Protein AF-A0A928YJK7-F1 (afdb_monomer)

Sequence (139 aa):
SVCEANITAVPLRSVSTTLQIGIYSDSSCQINFDSNFQFDLSGVDAGIETVEAFNAIVAFENLLSEKATQLGAVQNRLESALESIEVNINNLTSSRSTIRDADIAEVSSQYIQQQILQQASATLMATANQMPAIALQLI

Foldseek 3Di:
DDDDPPCQWDDDDWDWDKDALDPDPDPLRIQIDIPDDTQGPPPDDPPPPDPSVVVSVVVNVVSVVVNVVSVVVSVVSVVVSVVVVVVVVVVVVVVVVVVVVVVVVVVVVVVVVVVVVVVVVVVVVVVVVVVVVVVVVVD

Structure (mmCIF, N/CA/C/O backbone):
data_AF-A0A928YJK7-F1
#
_entry.id   AF-A0A928YJK7-F1
#
loop_
_atom_site.group_PDB
_atom_site.id
_atom_site.type_symbol
_atom_site.label_atom_id
_atom_site.label_alt_id
_atom_site.label_comp_id
_atom_site.label_asym_id
_atom_site.label_entity_id
_atom_site.label_seq_id
_atom_site.pdbx_PDB_ins_code
_atom_site.Cartn_x
_atom_site.Cartn_y
_atom_site.Cartn_z
_atom_site.occupancy
_atom_site.B_iso_or_equiv
_atom_site.auth_seq_id
_atom_site.auth_comp_id
_atom_site.auth_asym_id
_atom_site.auth_atom_id
_atom_site.pdbx_PDB_model_num
ATOM 1 N N . SER A 1 1 ? 18.930 -19.841 -52.505 1.00 37.69 1 SER A N 1
ATOM 2 C CA . SER A 1 1 ? 18.184 -18.630 -52.114 1.00 37.69 1 SER A CA 1
ATOM 3 C C . SER A 1 1 ? 18.140 -18.601 -50.602 1.00 37.69 1 SER A C 1
ATOM 5 O O . SER A 1 1 ? 17.481 -19.439 -50.003 1.00 37.69 1 SER A O 1
ATOM 7 N N . VAL A 1 2 ? 18.959 -17.746 -49.991 1.00 39.94 2 VAL A N 1
ATOM 8 C CA . VAL A 1 2 ? 19.044 -17.614 -48.532 1.00 39.94 2 VAL A CA 1
ATOM 9 C C . VAL A 1 2 ? 17.798 -16.857 -48.074 1.00 39.94 2 VAL A C 1
ATOM 11 O O . VAL A 1 2 ? 17.523 -15.776 -48.584 1.00 39.94 2 VAL A O 1
ATOM 14 N N . CYS A 1 3 ? 17.004 -17.455 -47.187 1.00 36.00 3 CYS A N 1
ATOM 15 C CA . CYS A 1 3 ? 15.932 -16.751 -46.490 1.00 36.00 3 CYS A CA 1
ATOM 16 C C . CYS A 1 3 ? 16.573 -15.807 -45.468 1.00 36.00 3 CYS A C 1
ATOM 18 O O . CYS A 1 3 ? 17.026 -16.262 -44.421 1.00 36.00 3 CYS A O 1
ATOM 20 N N . GLU A 1 4 ? 16.608 -14.510 -45.762 1.00 43.66 4 GLU A N 1
ATOM 21 C CA . GLU A 1 4 ? 16.792 -13.483 -44.738 1.00 43.66 4 GLU A CA 1
ATOM 22 C C . GLU A 1 4 ? 15.508 -13.407 -43.909 1.00 43.66 4 GLU A C 1
ATOM 24 O O . GLU A 1 4 ? 14.452 -12.984 -44.382 1.00 43.66 4 GLU A O 1
ATOM 29 N N . ALA A 1 5 ? 15.577 -13.880 -42.667 1.00 42.47 5 ALA A N 1
ATOM 30 C CA . ALA A 1 5 ? 14.543 -13.616 -41.684 1.00 42.47 5 ALA A CA 1
ATOM 31 C C . ALA A 1 5 ? 14.696 -12.158 -41.231 1.00 42.47 5 ALA A C 1
ATOM 33 O O . ALA A 1 5 ? 15.505 -11.854 -40.359 1.00 42.47 5 ALA A O 1
ATOM 34 N N . ASN A 1 6 ? 13.936 -11.256 -41.850 1.00 46.06 6 ASN A N 1
ATOM 35 C CA . ASN A 1 6 ? 13.799 -9.879 -41.393 1.00 46.06 6 ASN A CA 1
ATOM 36 C C . ASN A 1 6 ? 13.004 -9.889 -40.071 1.00 46.06 6 ASN A C 1
ATOM 38 O O . ASN A 1 6 ? 11.777 -10.000 -40.076 1.00 46.06 6 ASN A O 1
ATOM 42 N N . ILE A 1 7 ? 13.701 -9.887 -38.930 1.00 54.12 7 ILE A N 1
ATOM 43 C CA . ILE A 1 7 ? 13.084 -9.824 -37.598 1.00 54.12 7 ILE A CA 1
ATOM 44 C C . ILE A 1 7 ? 12.693 -8.364 -37.352 1.00 54.12 7 ILE A C 1
ATOM 46 O O . ILE A 1 7 ? 13.456 -7.583 -36.796 1.00 54.12 7 ILE A O 1
ATOM 50 N N . THR A 1 8 ? 11.496 -7.987 -37.796 1.00 54.12 8 THR A N 1
ATOM 51 C CA . THR A 1 8 ? 10.992 -6.606 -37.708 1.00 54.12 8 THR A CA 1
ATOM 52 C C . THR A 1 8 ? 10.456 -6.232 -36.324 1.00 54.12 8 THR A C 1
ATOM 54 O O . THR A 1 8 ? 1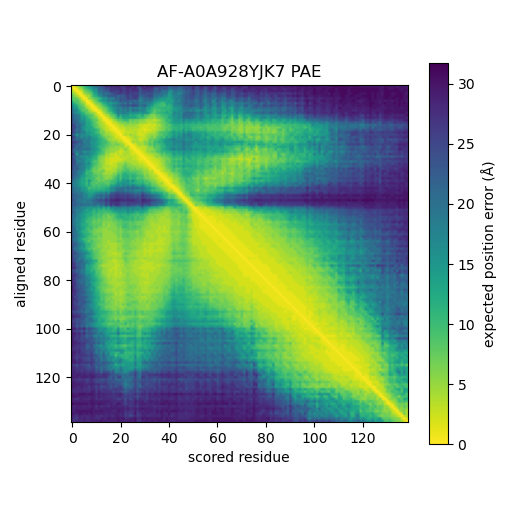0.184 -5.066 -36.074 1.00 54.12 8 THR A O 1
ATOM 57 N N . ALA A 1 9 ? 10.286 -7.199 -35.419 1.00 54.31 9 ALA A N 1
ATOM 58 C CA . ALA A 1 9 ? 9.977 -6.976 -34.009 1.00 54.31 9 ALA A CA 1
ATOM 59 C C . ALA A 1 9 ? 10.249 -8.262 -33.219 1.00 54.31 9 ALA A C 1
ATOM 61 O O . ALA A 1 9 ? 9.915 -9.354 -33.682 1.00 54.31 9 ALA A O 1
ATOM 62 N N . VAL A 1 10 ? 10.803 -8.149 -32.010 1.00 58.72 10 VAL A N 1
ATOM 63 C CA . VAL A 1 10 ? 10.792 -9.248 -31.034 1.00 58.72 10 VAL A CA 1
ATOM 64 C C . VAL A 1 10 ? 9.543 -9.062 -30.170 1.00 58.72 10 VAL A C 1
ATOM 66 O O . VAL A 1 10 ? 9.542 -8.185 -29.305 1.00 58.72 10 VAL A O 1
ATOM 69 N N . PRO A 1 11 ? 8.452 -9.821 -30.389 1.00 54.06 11 PRO A N 1
ATOM 70 C CA . PRO A 1 11 ? 7.260 -9.688 -29.567 1.00 54.06 11 PRO A CA 1
ATOM 71 C C . PRO A 1 11 ? 7.542 -10.257 -28.173 1.00 54.06 11 PRO A C 1
ATOM 73 O O . PRO A 1 11 ? 7.569 -11.471 -27.969 1.00 54.06 11 PRO A O 1
ATOM 76 N N . LEU A 1 12 ? 7.748 -9.378 -27.196 1.00 60.88 12 LEU A N 1
ATOM 77 C CA . LEU A 1 12 ? 7.692 -9.751 -25.787 1.00 60.88 12 LEU A CA 1
ATOM 78 C C . LEU A 1 12 ? 6.220 -9.811 -25.370 1.00 60.88 12 LEU A C 1
ATOM 80 O O . LEU A 1 12 ? 5.437 -8.918 -25.688 1.00 60.88 12 LEU A O 1
ATOM 84 N N . ARG A 1 13 ? 5.820 -10.888 -24.685 1.00 67.75 13 ARG A N 1
ATOM 85 C CA . ARG A 1 13 ? 4.443 -11.043 -24.201 1.00 67.75 13 ARG A CA 1
ATOM 86 C C . ARG A 1 13 ? 4.142 -9.932 -23.200 1.00 67.75 13 ARG A C 1
ATOM 88 O O . ARG A 1 13 ? 4.709 -9.922 -22.110 1.00 67.75 13 ARG A O 1
ATOM 95 N N . SER A 1 14 ? 3.245 -9.028 -23.567 1.00 68.44 14 SER A N 1
ATOM 96 C CA . SER A 1 14 ? 2.797 -7.975 -22.677 1.00 68.44 14 SER A CA 1
ATOM 97 C C . SER A 1 14 ? 1.725 -8.463 -21.716 1.00 68.44 14 SER A C 1
ATOM 99 O O . SER A 1 14 ? 0.836 -9.244 -22.062 1.00 68.44 14 SER A O 1
ATOM 101 N N . VAL A 1 15 ? 1.848 -8.014 -20.475 1.00 73.81 15 VAL A N 1
ATOM 102 C CA . VAL A 1 15 ? 0.913 -8.249 -19.388 1.00 73.81 15 VAL A CA 1
ATOM 103 C C . VAL A 1 15 ? 0.572 -6.879 -18.826 1.00 73.81 15 VAL A C 1
ATOM 105 O O . VAL A 1 15 ? 1.451 -6.141 -18.379 1.00 73.81 15 VAL A O 1
ATOM 108 N N . SER A 1 16 ? -0.713 -6.541 -18.874 1.00 77.88 16 SER A N 1
ATOM 109 C CA . SER A 1 16 ? -1.253 -5.375 -18.191 1.00 77.88 16 SER A CA 1
ATOM 110 C C . SER A 1 16 ? -2.099 -5.852 -17.019 1.00 77.88 16 SER A C 1
ATOM 112 O O . SER A 1 16 ? -3.023 -6.645 -17.208 1.00 77.88 16 SER A O 1
ATOM 114 N N . THR A 1 17 ? -1.762 -5.391 -15.817 1.00 80.12 17 THR A N 1
ATOM 115 C CA . THR A 1 17 ? -2.471 -5.738 -14.580 1.00 80.12 17 THR A CA 1
ATOM 116 C C . THR A 1 17 ? -2.738 -4.472 -13.788 1.00 80.12 17 THR A C 1
ATOM 118 O O . THR A 1 17 ? -1.851 -3.633 -13.623 1.00 80.12 17 THR A O 1
ATOM 121 N N . THR A 1 18 ? -3.947 -4.347 -13.253 1.00 83.06 18 THR A N 1
ATOM 122 C CA . THR A 1 18 ? -4.309 -3.269 -12.337 1.00 83.06 18 THR A CA 1
ATOM 123 C C . THR A 1 18 ? -4.345 -3.818 -10.912 1.00 83.06 18 THR A C 1
ATOM 125 O O . THR A 1 18 ? -4.983 -4.831 -10.629 1.00 83.06 18 THR A O 1
ATOM 128 N N . LEU A 1 19 ? -3.604 -3.183 -10.008 1.00 82.25 19 LEU A N 1
ATOM 129 C CA . LEU A 1 19 ? -3.633 -3.481 -8.582 1.00 82.25 19 LEU A CA 1
ATOM 130 C C . LEU A 1 19 ? -4.439 -2.396 -7.876 1.00 82.25 19 LEU A C 1
ATOM 132 O O . LEU A 1 19 ? -4.074 -1.219 -7.908 1.00 82.25 19 LEU A O 1
ATOM 136 N N . GLN A 1 20 ? -5.525 -2.793 -7.223 1.00 83.62 20 GLN A N 1
ATOM 137 C CA . GLN A 1 20 ? -6.319 -1.887 -6.407 1.00 83.62 20 GLN A CA 1
ATOM 138 C C . GLN A 1 20 ? -5.664 -1.719 -5.032 1.00 83.62 20 GLN A C 1
ATOM 140 O O . GLN A 1 20 ? -5.478 -2.690 -4.303 1.00 83.62 20 GLN A O 1
ATOM 145 N N . ILE A 1 21 ? -5.318 -0.479 -4.691 1.00 79.38 21 ILE A N 1
ATOM 146 C CA . ILE A 1 21 ? -4.635 -0.108 -3.441 1.00 79.38 21 ILE A CA 1
ATOM 147 C C . ILE A 1 21 ? -5.489 0.805 -2.548 1.00 79.38 21 ILE A C 1
ATOM 149 O O . ILE A 1 21 ? -5.025 1.271 -1.513 1.00 79.38 21 ILE A O 1
ATOM 153 N N . GLY A 1 22 ? -6.741 1.068 -2.936 1.00 76.12 22 GLY A N 1
ATOM 154 C CA . GLY A 1 22 ? -7.676 1.899 -2.183 1.00 76.12 22 GLY A CA 1
ATOM 155 C C . GLY A 1 22 ? -9.133 1.470 -2.348 1.00 76.12 22 GLY A C 1
ATOM 156 O O . GLY A 1 22 ? -9.473 0.635 -3.185 1.00 76.12 22 GLY A O 1
ATOM 157 N N . ILE A 1 23 ? -9.998 2.050 -1.518 1.00 73.06 23 ILE A N 1
ATOM 158 C CA . ILE A 1 23 ? -11.429 1.710 -1.439 1.00 73.06 23 ILE A CA 1
ATOM 159 C C . ILE A 1 23 ? -12.265 2.301 -2.580 1.00 73.06 23 ILE A C 1
ATOM 161 O O . ILE A 1 23 ? -13.370 1.832 -2.841 1.00 73.06 23 ILE A O 1
ATOM 165 N N . TYR A 1 24 ? -11.743 3.324 -3.254 1.00 78.88 24 TYR A N 1
ATOM 166 C CA . TYR A 1 24 ? -12.384 3.960 -4.395 1.00 78.88 24 TYR A CA 1
ATOM 167 C C . TYR A 1 24 ? -11.843 3.360 -5.701 1.00 78.88 24 TYR A C 1
ATOM 169 O O . TYR A 1 24 ? -10.715 2.871 -5.765 1.00 78.88 24 TYR A O 1
ATOM 177 N N . SER A 1 25 ? -12.676 3.336 -6.741 1.00 78.06 25 SER A N 1
ATOM 178 C CA . SER A 1 25 ? -12.348 2.775 -8.062 1.00 78.06 25 SER A CA 1
ATOM 179 C C . SER A 1 25 ? -11.797 3.824 -9.034 1.00 78.06 25 SER A C 1
ATOM 181 O O . SER A 1 25 ? -11.874 3.662 -10.251 1.00 78.06 25 SER A O 1
ATOM 183 N N . ASP A 1 26 ? -11.309 4.940 -8.512 1.00 83.00 26 ASP A N 1
ATOM 184 C CA . ASP A 1 26 ? -10.684 6.016 -9.266 1.00 83.00 26 ASP A CA 1
ATOM 185 C C . ASP A 1 26 ? -9.226 5.676 -9.619 1.00 83.00 26 ASP A C 1
ATOM 187 O O . ASP A 1 26 ? -8.608 4.755 -9.075 1.00 83.00 26 ASP A O 1
ATOM 191 N N . SER A 1 27 ? -8.657 6.421 -10.567 1.00 78.75 27 SER A N 1
ATOM 192 C CA . SER A 1 27 ? -7.292 6.197 -11.063 1.00 78.75 27 SER A CA 1
ATOM 193 C C . SER A 1 27 ? -6.218 6.424 -9.985 1.00 78.75 27 SER A C 1
ATOM 195 O O . SER A 1 27 ? -5.129 5.852 -10.057 1.00 78.75 27 SER A O 1
ATOM 197 N N . SER A 1 28 ? -6.515 7.229 -8.957 1.00 76.31 28 SER A N 1
ATOM 198 C CA . SER A 1 28 ? -5.630 7.488 -7.808 1.00 76.31 28 SER A CA 1
ATOM 199 C C . SER A 1 28 ? -5.524 6.306 -6.844 1.00 76.31 28 SER A C 1
ATOM 201 O O . SER A 1 28 ? -4.515 6.185 -6.147 1.00 76.31 28 SER A O 1
ATOM 203 N N . CYS A 1 29 ? -6.511 5.410 -6.827 1.00 78.19 29 CYS A N 1
ATOM 204 C CA . CYS A 1 29 ? -6.535 4.227 -5.962 1.00 78.19 29 CYS A CA 1
ATOM 205 C C . CYS A 1 29 ? -6.170 2.928 -6.694 1.00 78.19 29 CYS A C 1
ATOM 207 O O . CYS A 1 29 ? -6.253 1.841 -6.119 1.00 78.19 29 CYS A O 1
ATOM 209 N N . GLN A 1 30 ? -5.734 3.031 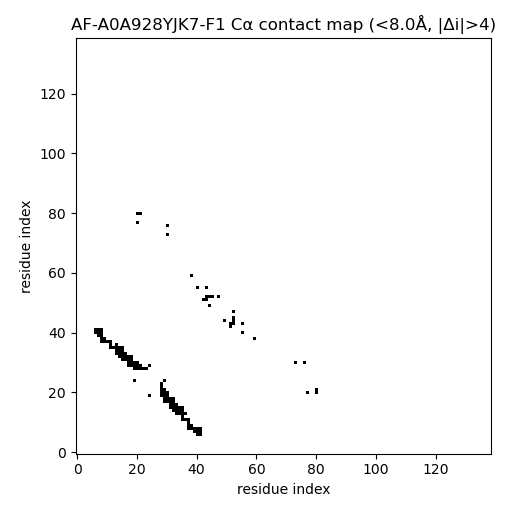-7.948 1.00 83.62 30 GLN A N 1
ATOM 210 C CA . GLN A 1 30 ? -5.278 1.902 -8.748 1.00 83.62 30 GLN A CA 1
ATOM 211 C C . GLN A 1 30 ? -3.858 2.145 -9.254 1.00 83.62 30 GLN A C 1
ATOM 213 O O . GLN A 1 30 ? -3.490 3.251 -9.668 1.00 83.62 30 GLN A O 1
ATOM 218 N N . ILE A 1 31 ? -3.052 1.092 -9.211 1.00 83.06 31 ILE A N 1
ATOM 219 C CA . ILE A 1 31 ? -1.727 1.048 -9.811 1.00 8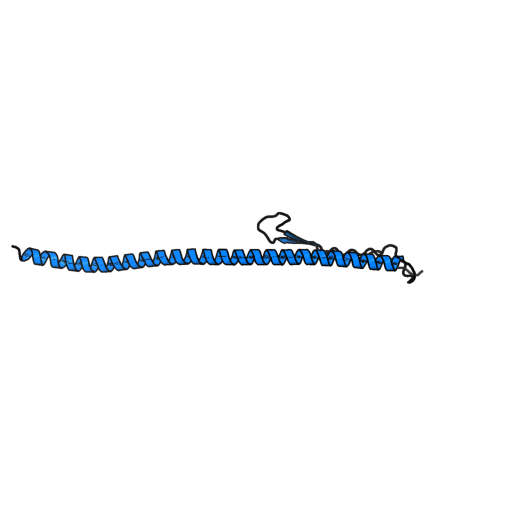3.06 31 ILE A CA 1
ATOM 220 C C . ILE A 1 31 ? -1.824 0.179 -11.056 1.00 83.06 31 ILE A C 1
ATOM 222 O O . ILE A 1 31 ? -2.104 -1.013 -10.971 1.00 83.06 31 ILE A O 1
ATOM 226 N N . ASN A 1 32 ? -1.574 0.784 -12.212 1.00 83.44 32 ASN A N 1
ATOM 227 C CA . ASN A 1 32 ? -1.515 0.068 -13.476 1.00 83.44 32 ASN A CA 1
ATOM 228 C C . ASN A 1 32 ? -0.069 -0.347 -13.732 1.00 83.44 32 ASN A C 1
ATOM 230 O O . ASN A 1 32 ? 0.819 0.502 -13.806 1.00 83.44 32 ASN A O 1
ATOM 234 N N . PHE A 1 33 ? 0.154 -1.644 -13.882 1.00 80.88 33 PHE A N 1
ATOM 235 C CA . PHE A 1 33 ? 1.402 -2.193 -14.384 1.00 80.88 33 PHE A CA 1
ATOM 236 C C . PHE A 1 33 ? 1.200 -2.548 -15.846 1.00 80.88 33 PHE A C 1
ATOM 238 O O . PHE A 1 33 ? 0.335 -3.359 -16.166 1.00 80.88 33 PHE A O 1
ATOM 245 N N . ASP A 1 34 ? 1.998 -1.947 -16.721 1.00 79.94 34 ASP A N 1
ATOM 246 C CA . ASP A 1 34 ? 2.041 -2.306 -18.132 1.00 79.94 34 ASP A CA 1
ATOM 247 C C . ASP A 1 34 ? 3.452 -2.778 -18.495 1.00 79.94 34 ASP A C 1
ATOM 249 O O . ASP A 1 34 ? 4.408 -1.995 -18.499 1.00 79.94 34 ASP A O 1
ATOM 253 N N . SER A 1 35 ? 3.579 -4.072 -18.793 1.00 75.00 35 SER A N 1
ATOM 254 C CA . SER A 1 35 ? 4.835 -4.681 -19.227 1.00 75.00 35 SER A CA 1
ATOM 255 C C . SER A 1 35 ? 5.059 -4.599 -20.743 1.00 75.00 35 SER A C 1
ATOM 257 O O . SER A 1 35 ? 5.924 -5.308 -21.261 1.00 75.00 35 SER A O 1
ATOM 259 N N . ASN A 1 36 ? 4.286 -3.784 -21.472 1.00 76.12 36 ASN A N 1
ATOM 260 C CA . ASN A 1 36 ? 4.527 -3.477 -22.880 1.00 76.12 36 ASN A CA 1
ATOM 261 C C . ASN A 1 36 ? 5.945 -2.913 -23.050 1.00 76.12 36 ASN A C 1
ATOM 263 O O . ASN A 1 36 ? 6.221 -1.759 -22.713 1.00 76.12 36 ASN A O 1
ATOM 267 N N . PHE A 1 37 ? 6.837 -3.744 -23.581 1.00 73.25 37 PHE A N 1
ATOM 268 C CA . PHE A 1 37 ? 8.180 -3.376 -23.999 1.00 73.25 37 PHE A CA 1
ATOM 269 C C . PHE A 1 37 ? 8.291 -3.703 -25.486 1.00 73.25 37 PHE A C 1
ATOM 271 O O . PHE A 1 37 ? 8.521 -4.851 -25.866 1.00 73.25 37 PHE A O 1
ATOM 278 N N . GLN A 1 38 ? 8.033 -2.703 -26.327 1.00 73.62 38 GLN A N 1
ATOM 279 C CA . GLN A 1 38 ? 8.137 -2.836 -27.773 1.00 73.62 38 GLN A CA 1
ATOM 280 C C . GLN A 1 38 ? 9.392 -2.106 -28.231 1.00 73.62 38 GLN A C 1
ATOM 282 O O . GLN A 1 38 ? 9.480 -0.888 -28.117 1.00 73.62 38 GLN A O 1
ATOM 287 N N . PHE A 1 39 ? 10.357 -2.868 -28.735 1.00 73.06 39 PHE A N 1
ATOM 288 C CA . PHE A 1 39 ? 11.521 -2.322 -29.411 1.00 73.06 39 PHE A CA 1
ATOM 289 C C . PHE A 1 39 ? 11.353 -2.540 -30.911 1.00 73.06 39 PHE A C 1
ATOM 291 O O . PHE A 1 39 ? 11.246 -3.681 -31.367 1.00 73.06 39 PHE A O 1
ATOM 298 N N . ASP A 1 40 ? 11.264 -1.440 -31.649 1.00 71.38 40 ASP A N 1
ATOM 299 C CA . ASP A 1 40 ? 11.173 -1.456 -33.100 1.00 71.38 40 ASP A CA 1
ATOM 300 C C . ASP A 1 40 ? 12.586 -1.430 -33.691 1.00 71.38 40 ASP A C 1
ATOM 302 O O . ASP A 1 40 ? 13.354 -0.501 -33.446 1.00 71.38 40 ASP A O 1
ATOM 306 N N . LEU A 1 41 ? 12.927 -2.483 -34.432 1.00 70.38 41 LEU A N 1
ATOM 307 C CA . LEU A 1 41 ? 14.191 -2.616 -35.161 1.00 70.38 41 LEU A CA 1
ATOM 308 C C . LEU A 1 41 ? 13.957 -2.533 -36.680 1.00 70.38 41 LEU A C 1
ATOM 310 O O . LEU A 1 41 ? 14.839 -2.857 -37.475 1.00 70.38 41 LEU A O 1
ATOM 314 N N . SER A 1 42 ? 12.757 -2.141 -37.117 1.00 69.94 42 SER A N 1
ATOM 315 C CA . SER A 1 42 ? 12.470 -2.003 -38.539 1.00 69.94 42 SER A CA 1
ATOM 316 C C . SER A 1 42 ? 13.336 -0.891 -39.153 1.00 69.94 42 SER A C 1
ATOM 318 O O . SER A 1 42 ? 13.312 0.260 -38.729 1.00 69.94 42 SER A O 1
ATOM 320 N N . GLY A 1 43 ? 14.156 -1.257 -40.143 1.00 63.78 43 GLY A N 1
ATOM 321 C CA . GLY A 1 43 ? 15.034 -0.325 -40.861 1.00 63.78 43 GLY A CA 1
ATOM 322 C C . GLY A 1 43 ? 16.501 -0.308 -40.424 1.00 63.78 43 GLY A C 1
ATOM 323 O O . GLY A 1 43 ? 17.275 0.418 -41.034 1.00 63.78 43 GLY A O 1
ATOM 324 N N . VAL A 1 44 ? 16.911 -1.110 -39.435 1.00 67.38 44 VAL A N 1
ATOM 325 C CA . VAL A 1 44 ? 18.335 -1.274 -39.094 1.00 67.38 44 VAL A CA 1
ATOM 326 C C . VAL A 1 44 ? 18.919 -2.442 -39.890 1.00 67.38 44 VAL A C 1
ATOM 328 O O . VAL A 1 44 ? 18.662 -3.603 -39.575 1.00 67.38 44 VAL A O 1
ATOM 331 N N . ASP A 1 45 ? 19.697 -2.139 -40.929 1.00 68.38 45 ASP A N 1
ATOM 332 C CA . ASP A 1 45 ? 20.477 -3.145 -41.658 1.00 68.38 45 ASP A CA 1
ATOM 333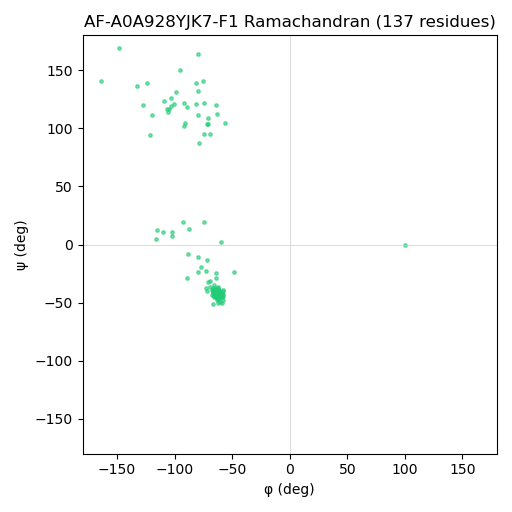 C C . ASP A 1 45 ? 21.716 -3.558 -40.839 1.00 68.38 45 ASP A C 1
ATOM 335 O O . ASP A 1 45 ? 22.363 -2.725 -40.201 1.00 68.38 45 ASP A O 1
ATOM 339 N N . ALA A 1 46 ? 22.069 -4.846 -40.843 1.00 62.88 46 ALA A N 1
ATOM 340 C CA . ALA A 1 46 ? 23.124 -5.437 -40.006 1.00 62.88 46 ALA A CA 1
ATOM 341 C C . ALA A 1 46 ? 24.562 -5.090 -40.465 1.00 62.88 46 ALA A C 1
ATOM 343 O O . ALA A 1 46 ? 25.525 -5.774 -40.108 1.00 62.88 46 ALA A O 1
ATOM 344 N N . GLY A 1 47 ? 24.722 -4.029 -41.259 1.00 61.94 47 GLY A N 1
ATOM 345 C CA . GLY A 1 47 ? 26.006 -3.424 -41.585 1.00 61.94 47 GLY A CA 1
ATOM 346 C C . GLY A 1 47 ? 26.465 -2.526 -40.437 1.00 61.94 47 GLY A C 1
ATOM 347 O O . GLY A 1 47 ? 25.888 -1.474 -40.198 1.00 61.94 47 GLY A O 1
ATOM 348 N N . ILE A 1 48 ? 27.530 -2.929 -39.743 1.00 63.94 48 ILE A N 1
ATOM 349 C CA . ILE A 1 48 ? 28.072 -2.343 -38.494 1.00 63.94 48 ILE A CA 1
ATOM 350 C C . ILE A 1 48 ? 28.502 -0.851 -38.611 1.00 63.94 48 ILE A C 1
ATOM 352 O O . ILE A 1 48 ? 28.948 -0.252 -37.637 1.00 63.94 48 ILE A O 1
ATOM 356 N N . GLU A 1 49 ? 28.318 -0.204 -39.764 1.00 64.88 49 GLU A N 1
ATOM 357 C CA . GLU A 1 49 ? 28.780 1.164 -40.045 1.00 64.88 49 GLU A CA 1
ATOM 358 C C . GLU A 1 49 ? 27.670 2.200 -40.294 1.00 64.88 49 GLU A C 1
ATOM 360 O O . GLU A 1 49 ? 27.960 3.311 -40.741 1.00 64.88 49 GLU A O 1
ATOM 365 N N . THR A 1 50 ? 26.401 1.906 -40.000 1.00 64.50 50 THR A N 1
ATOM 366 C CA . THR A 1 50 ? 25.331 2.901 -40.174 1.00 64.50 50 THR A CA 1
ATOM 367 C C . THR A 1 50 ? 24.975 3.585 -38.852 1.00 64.50 50 THR A C 1
ATOM 369 O O . THR A 1 50 ? 24.723 2.960 -37.822 1.00 64.50 50 THR A O 1
ATOM 372 N N . VAL A 1 51 ? 24.912 4.919 -38.888 1.00 71.50 51 VAL A N 1
ATOM 373 C CA . VAL A 1 51 ? 24.381 5.797 -37.823 1.00 71.50 51 VAL A CA 1
ATOM 374 C C . VAL A 1 51 ? 23.010 5.316 -37.305 1.00 71.50 51 VAL A C 1
ATOM 376 O O . VAL A 1 51 ? 22.637 5.575 -36.164 1.00 71.50 51 VAL A O 1
ATOM 379 N N . GLU A 1 52 ? 22.276 4.567 -38.124 1.00 74.75 52 GLU A N 1
ATOM 380 C CA . GLU A 1 52 ? 20.970 3.974 -37.836 1.00 74.75 52 GLU A CA 1
ATOM 381 C C . GLU A 1 52 ? 21.018 2.929 -36.712 1.00 74.75 52 GLU A C 1
ATOM 383 O O . GLU A 1 52 ? 20.162 2.960 -35.828 1.00 74.75 52 GLU A O 1
ATOM 388 N N . ALA A 1 53 ? 22.046 2.074 -36.665 1.00 74.56 53 ALA A N 1
ATOM 389 C CA . ALA A 1 53 ? 22.212 1.107 -35.576 1.00 74.56 53 ALA A CA 1
ATOM 390 C C . ALA A 1 53 ? 22.495 1.804 -34.233 1.00 74.56 53 ALA A C 1
ATOM 392 O O . ALA A 1 53 ? 21.948 1.421 -33.198 1.00 74.56 53 ALA A O 1
ATOM 393 N N . PHE A 1 54 ? 23.300 2.874 -34.247 1.00 78.75 54 PHE A N 1
ATOM 394 C CA . PHE A 1 54 ? 23.550 3.689 -33.054 1.00 78.75 54 PHE A CA 1
ATOM 395 C C . PHE A 1 54 ? 22.277 4.409 -32.587 1.00 78.75 54 PHE A C 1
ATOM 397 O O . PHE A 1 54 ? 21.954 4.386 -31.400 1.00 78.75 54 PHE A O 1
ATOM 404 N N . ASN A 1 55 ? 21.503 4.976 -33.515 1.00 80.69 55 ASN A N 1
ATOM 405 C CA . ASN A 1 55 ? 20.225 5.613 -33.198 1.00 80.69 55 ASN A CA 1
ATOM 406 C C . ASN A 1 55 ? 19.209 4.623 -32.606 1.00 80.69 55 ASN A C 1
ATOM 408 O O . ASN A 1 55 ? 18.482 4.984 -31.681 1.00 80.69 55 ASN A O 1
ATOM 412 N N . ALA A 1 56 ? 19.185 3.374 -33.079 1.00 78.88 56 ALA A N 1
ATOM 413 C CA . ALA A 1 56 ? 18.332 2.332 -32.511 1.00 78.88 56 ALA A CA 1
ATOM 414 C C . ALA A 1 56 ? 18.731 1.970 -31.069 1.00 78.88 56 ALA A C 1
ATOM 416 O O . ALA A 1 56 ? 17.862 1.804 -30.213 1.00 78.88 56 ALA A O 1
ATOM 417 N N . ILE A 1 57 ? 20.031 1.919 -30.760 1.00 80.88 57 ILE A N 1
ATOM 418 C CA . ILE A 1 57 ? 20.517 1.702 -29.386 1.00 80.88 57 ILE A CA 1
ATOM 419 C C . ILE A 1 57 ? 20.119 2.871 -28.475 1.00 80.88 57 ILE A C 1
ATOM 421 O O . ILE A 1 57 ? 19.623 2.645 -27.373 1.00 80.88 57 ILE A O 1
ATOM 425 N N . VAL A 1 58 ? 20.260 4.113 -28.942 1.00 84.81 58 VAL A N 1
ATOM 426 C CA . VAL A 1 58 ? 19.826 5.298 -28.181 1.00 84.81 58 VAL A CA 1
ATOM 427 C C . VAL A 1 58 ? 18.308 5.283 -27.953 1.00 84.81 58 VAL A C 1
ATOM 429 O O . VAL A 1 58 ? 17.835 5.610 -26.864 1.00 84.81 58 VAL A O 1
ATOM 432 N N . ALA A 1 59 ? 17.516 4.864 -28.943 1.00 83.00 59 ALA A N 1
ATOM 433 C CA . ALA A 1 59 ? 16.071 4.703 -28.782 1.00 83.00 59 ALA A CA 1
ATOM 434 C C . ALA A 1 59 ? 15.722 3.632 -27.732 1.00 83.00 59 ALA A C 1
ATOM 436 O O . ALA A 1 59 ? 14.837 3.846 -26.901 1.00 83.00 59 ALA A O 1
ATOM 437 N N . PHE A 1 60 ? 16.453 2.515 -27.718 1.00 82.50 60 PHE A N 1
ATOM 438 C CA . PHE A 1 60 ? 16.306 1.475 -26.701 1.00 82.50 60 PHE A CA 1
ATOM 439 C C . PHE A 1 60 ? 16.636 1.983 -25.292 1.00 82.50 60 PHE A C 1
ATOM 441 O O . PHE A 1 60 ? 15.894 1.712 -24.348 1.00 82.50 60 PHE A O 1
ATOM 448 N N . GLU A 1 61 ? 17.725 2.738 -25.138 1.00 86.50 61 GLU A N 1
ATOM 449 C CA . GLU A 1 61 ? 18.138 3.306 -23.849 1.00 86.50 61 GLU A CA 1
ATOM 450 C C . GLU A 1 61 ? 17.089 4.280 -23.292 1.00 86.50 61 GLU A C 1
ATOM 452 O O . GLU A 1 61 ? 16.760 4.239 -22.101 1.00 86.50 61 GLU A O 1
ATOM 457 N N . ASN A 1 62 ? 16.499 5.104 -24.161 1.00 87.69 62 ASN A N 1
ATOM 458 C CA . ASN A 1 62 ? 15.408 6.000 -23.786 1.00 87.69 62 ASN A CA 1
ATOM 459 C C . ASN A 1 62 ? 14.159 5.223 -23.344 1.00 87.69 62 ASN A C 1
ATOM 461 O O . ASN A 1 62 ? 13.590 5.534 -22.296 1.00 87.69 62 ASN A O 1
ATOM 465 N N . LEU A 1 63 ? 13.773 4.175 -24.081 1.00 84.56 63 LEU A N 1
ATOM 466 C CA . LEU A 1 63 ? 12.658 3.303 -23.698 1.00 84.56 63 LEU A CA 1
ATOM 467 C C . LEU A 1 63 ? 12.906 2.642 -22.334 1.00 84.56 63 LEU A C 1
ATOM 469 O O . LEU A 1 63 ? 12.016 2.605 -21.482 1.00 84.56 63 LEU A O 1
ATOM 473 N N . LEU A 1 64 ? 14.119 2.135 -22.103 1.00 86.50 64 LEU A N 1
ATOM 474 C CA . LEU A 1 64 ? 14.488 1.516 -20.832 1.00 86.50 64 LEU A CA 1
ATOM 475 C C . LEU A 1 64 ? 14.420 2.525 -19.676 1.00 86.50 64 LEU A C 1
ATOM 477 O O . LEU A 1 64 ? 13.889 2.204 -18.612 1.00 86.50 64 LEU A O 1
ATOM 481 N N . SER A 1 65 ? 14.899 3.749 -19.901 1.00 89.75 65 SER A N 1
ATOM 482 C CA . SER A 1 65 ? 14.862 4.840 -18.920 1.00 89.75 65 SER A CA 1
ATOM 483 C C . SER A 1 65 ? 13.432 5.272 -18.580 1.00 89.75 65 SER A C 1
ATOM 485 O O . SER A 1 65 ? 13.103 5.491 -17.409 1.00 89.75 65 SER A O 1
ATOM 487 N N . GLU A 1 66 ? 12.550 5.339 -19.580 1.00 87.75 66 GLU A N 1
ATOM 488 C CA . GLU A 1 66 ? 11.128 5.618 -19.377 1.00 87.75 66 GLU A CA 1
ATOM 489 C C . GLU A 1 66 ? 10.478 4.529 -18.515 1.00 87.75 66 GLU A C 1
ATOM 491 O O . GLU A 1 66 ? 9.801 4.825 -17.526 1.00 87.75 66 GLU A O 1
ATOM 496 N N . LYS A 1 67 ? 10.739 3.256 -18.829 1.00 84.88 67 LYS A N 1
ATOM 497 C CA . LYS A 1 67 ? 10.204 2.126 -18.060 1.00 84.88 67 LYS A CA 1
ATOM 498 C C . LYS A 1 67 ? 10.745 2.067 -16.638 1.00 84.88 67 LYS A C 1
ATOM 500 O O . LYS A 1 67 ? 9.966 1.835 -15.714 1.00 84.88 67 LYS A O 1
ATOM 505 N N . ALA A 1 68 ? 12.031 2.337 -16.430 1.00 87.31 68 ALA A N 1
ATOM 506 C CA . ALA A 1 68 ? 12.611 2.426 -15.092 1.00 87.31 68 ALA A CA 1
ATOM 507 C C . ALA A 1 68 ? 11.942 3.536 -14.262 1.00 87.31 68 ALA A C 1
ATOM 509 O O . ALA A 1 68 ? 11.609 3.327 -13.095 1.00 87.31 68 ALA A O 1
ATOM 510 N N . THR A 1 69 ? 11.666 4.685 -14.884 1.00 89.81 69 THR A N 1
ATOM 511 C CA . THR A 1 69 ? 10.971 5.809 -14.240 1.00 89.81 69 THR A CA 1
ATOM 512 C C . THR A 1 69 ? 9.524 5.453 -13.890 1.00 89.81 69 THR A C 1
ATOM 514 O O . THR A 1 69 ? 9.076 5.728 -12.777 1.00 89.81 69 THR A O 1
ATOM 517 N N . GLN A 1 70 ? 8.799 4.789 -14.799 1.00 86.50 70 GLN A N 1
ATOM 518 C CA . GLN A 1 70 ? 7.443 4.287 -14.538 1.00 86.50 70 GLN A CA 1
ATOM 519 C C . GLN A 1 70 ? 7.431 3.305 -13.357 1.00 86.50 70 GLN A C 1
ATOM 521 O O . GLN A 1 70 ? 6.600 3.439 -12.458 1.00 86.50 70 GLN A O 1
ATOM 526 N N . LEU A 1 71 ? 8.380 2.365 -13.305 1.00 86.69 71 LEU A N 1
ATOM 527 C CA . LEU A 1 71 ? 8.511 1.430 -12.184 1.00 86.69 71 LEU A CA 1
ATOM 528 C C . LEU A 1 71 ? 8.836 2.147 -10.869 1.00 86.69 71 LEU A C 1
ATOM 530 O O . LEU A 1 71 ? 8.233 1.825 -9.848 1.00 86.69 71 LEU A O 1
ATOM 534 N N . GLY A 1 72 ? 9.719 3.147 -10.889 1.00 89.75 72 GLY A N 1
ATOM 535 C CA . GLY A 1 72 ? 10.021 3.964 -9.711 1.00 89.75 72 GLY A CA 1
ATOM 536 C C . GLY A 1 72 ? 8.800 4.736 -9.202 1.00 89.75 72 GLY A C 1
ATOM 537 O O . GLY A 1 72 ? 8.525 4.754 -8.003 1.00 89.75 72 GLY A O 1
ATOM 538 N N . ALA A 1 73 ? 8.003 5.324 -10.096 1.00 86.50 73 ALA A N 1
ATOM 539 C CA . ALA A 1 73 ? 6.755 5.989 -9.718 1.00 86.50 73 ALA A CA 1
ATOM 540 C C . ALA A 1 73 ? 5.758 5.010 -9.077 1.00 86.50 73 ALA A C 1
ATOM 542 O O . ALA A 1 73 ? 5.105 5.333 -8.083 1.00 86.50 73 ALA A O 1
ATOM 543 N N . VAL A 1 74 ? 5.665 3.794 -9.616 1.00 85.19 74 VAL A N 1
ATOM 544 C CA . VAL A 1 74 ? 4.816 2.743 -9.055 1.00 85.19 74 VAL A CA 1
ATOM 545 C C . VAL A 1 74 ? 5.312 2.277 -7.681 1.00 85.19 74 VAL A C 1
ATOM 547 O O . VAL A 1 74 ? 4.492 2.133 -6.777 1.00 85.19 74 VAL A O 1
ATOM 550 N N . GLN A 1 75 ? 6.622 2.104 -7.490 1.00 89.62 75 GLN A N 1
ATOM 551 C CA . GLN A 1 75 ? 7.208 1.774 -6.183 1.00 89.62 75 GLN A CA 1
ATOM 552 C C . GLN A 1 75 ? 6.864 2.831 -5.129 1.00 89.62 75 GLN A C 1
ATOM 554 O O . GLN A 1 75 ? 6.335 2.478 -4.080 1.00 89.62 75 GLN A O 1
ATOM 559 N N . ASN A 1 76 ? 7.027 4.119 -5.445 1.00 89.62 76 ASN A N 1
ATOM 560 C CA . ASN A 1 76 ? 6.650 5.207 -4.533 1.00 89.62 76 ASN A CA 1
ATOM 561 C C . ASN A 1 76 ? 5.164 5.151 -4.140 1.00 89.62 76 ASN A C 1
ATOM 563 O O . ASN A 1 76 ? 4.798 5.374 -2.986 1.00 89.62 76 ASN A O 1
ATOM 567 N N . ARG A 1 77 ? 4.277 4.828 -5.090 1.00 86.88 77 ARG A N 1
ATOM 568 C CA . ARG A 1 77 ? 2.844 4.675 -4.793 1.00 86.88 77 ARG A CA 1
ATOM 569 C C . ARG A 1 77 ? 2.552 3.446 -3.935 1.00 86.88 77 ARG A C 1
ATOM 571 O O . ARG A 1 77 ? 1.673 3.525 -3.082 1.00 86.88 77 ARG A O 1
ATOM 578 N N . LEU A 1 78 ? 3.264 2.336 -4.141 1.00 86.94 78 LEU A N 1
ATOM 579 C CA . LEU A 1 78 ? 3.152 1.151 -3.286 1.00 86.94 78 LEU A CA 1
ATOM 580 C C . LEU A 1 78 ? 3.613 1.446 -1.857 1.00 86.94 78 LEU A C 1
ATOM 582 O O . LEU A 1 78 ? 2.929 1.050 -0.919 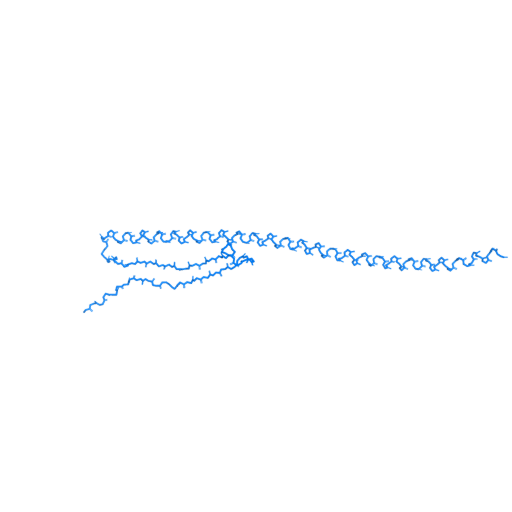1.00 86.94 78 LEU A O 1
ATOM 586 N N . GLU A 1 79 ? 4.721 2.165 -1.692 1.00 90.00 79 GLU A N 1
ATOM 587 C CA . GLU A 1 79 ? 5.224 2.578 -0.377 1.00 90.00 79 GLU A CA 1
ATOM 588 C C . GLU A 1 79 ? 4.227 3.497 0.339 1.00 90.00 79 GLU A C 1
ATOM 590 O O . GLU A 1 79 ? 3.867 3.240 1.486 1.00 90.00 79 GLU A O 1
ATOM 595 N N . SER A 1 80 ? 3.681 4.500 -0.356 1.00 87.94 80 SER A N 1
ATOM 596 C CA . SER A 1 80 ? 2.658 5.388 0.215 1.00 87.94 80 SER A CA 1
ATOM 597 C C . SER A 1 80 ? 1.364 4.647 0.583 1.00 87.94 80 SER A C 1
ATOM 599 O O . SER A 1 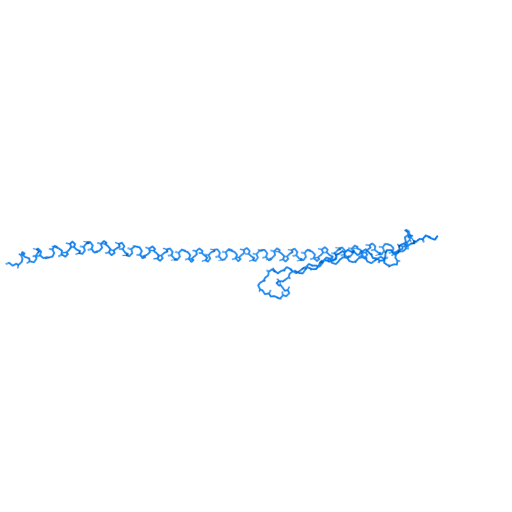80 ? 0.749 4.922 1.620 1.00 87.94 80 SER A O 1
ATOM 601 N N . ALA A 1 81 ? 0.945 3.679 -0.239 1.00 85.38 81 ALA A N 1
ATOM 602 C CA . ALA A 1 81 ? -0.204 2.833 0.069 1.00 85.38 81 ALA A CA 1
ATOM 603 C C . ALA A 1 81 ? 0.059 1.945 1.292 1.00 85.38 81 ALA A C 1
ATOM 605 O O . ALA A 1 81 ? -0.820 1.804 2.141 1.00 85.38 81 ALA A O 1
ATOM 606 N N . LEU A 1 82 ? 1.265 1.382 1.405 1.00 88.56 82 LEU A N 1
ATOM 607 C CA . LEU A 1 82 ? 1.677 0.573 2.549 1.00 88.56 82 LEU A CA 1
ATOM 608 C C . LEU A 1 82 ? 1.638 1.387 3.847 1.00 88.56 82 LEU A C 1
ATOM 610 O O . LEU A 1 82 ? 1.003 0.952 4.806 1.00 88.56 82 LEU A O 1
ATOM 614 N N . GLU A 1 83 ? 2.232 2.581 3.853 1.00 90.38 83 GLU A N 1
ATOM 615 C CA . GLU A 1 83 ? 2.207 3.492 5.006 1.00 90.38 83 GLU A CA 1
ATOM 616 C C . GLU A 1 83 ? 0.765 3.849 5.400 1.00 90.38 83 GLU A C 1
ATOM 618 O O . GLU A 1 83 ? 0.377 3.771 6.568 1.00 90.38 83 GLU A O 1
ATOM 623 N N . SER A 1 84 ? -0.076 4.156 4.408 1.00 86.56 84 SER A N 1
ATOM 624 C CA . SER A 1 84 ? -1.494 4.445 4.635 1.00 86.56 84 SER A CA 1
ATOM 625 C C . SER A 1 84 ? -2.230 3.256 5.264 1.00 86.56 84 SER A C 1
ATOM 627 O O . SER A 1 84 ? -3.058 3.437 6.162 1.00 86.56 84 SER A O 1
ATOM 629 N N . ILE A 1 85 ? -1.950 2.030 4.815 1.00 87.62 85 ILE A N 1
ATOM 630 C CA . ILE A 1 85 ? -2.538 0.806 5.375 1.00 87.62 85 ILE A CA 1
ATOM 631 C C . ILE A 1 85 ? -2.062 0.589 6.814 1.00 87.62 85 ILE A C 1
ATOM 633 O O . ILE A 1 85 ? -2.881 0.270 7.676 1.00 87.62 85 ILE A O 1
ATOM 637 N N . GLU A 1 86 ? -0.781 0.803 7.104 1.00 92.38 86 GLU A N 1
ATOM 638 C CA . GLU A 1 86 ? -0.220 0.646 8.448 1.00 92.38 86 GLU A CA 1
ATOM 639 C C . GLU A 1 86 ? -0.861 1.615 9.453 1.00 92.38 86 GLU A C 1
ATOM 641 O O . GLU A 1 86 ? -1.301 1.203 10.532 1.00 92.38 86 GLU A O 1
ATOM 646 N N . VAL A 1 87 ? -1.030 2.885 9.071 1.00 92.00 87 VAL A N 1
ATOM 647 C CA . VAL A 1 87 ? -1.754 3.876 9.885 1.00 92.00 87 VAL A CA 1
ATOM 648 C C . VAL A 1 87 ? -3.199 3.435 10.136 1.00 92.00 87 VAL A C 1
ATOM 650 O O . VAL A 1 87 ? -3.683 3.502 11.268 1.00 92.00 87 VAL A O 1
ATOM 653 N N . ASN A 1 88 ? -3.892 2.934 9.110 1.00 89.69 88 ASN A N 1
ATOM 654 C CA . ASN A 1 88 ? -5.254 2.422 9.265 1.00 89.69 88 ASN A CA 1
ATOM 655 C C . ASN A 1 88 ? -5.317 1.212 10.209 1.00 89.69 88 ASN A C 1
ATOM 657 O O . ASN A 1 88 ? -6.206 1.154 11.060 1.00 89.69 88 ASN A O 1
ATOM 661 N N . ILE A 1 89 ? -4.368 0.278 10.118 1.00 92.62 89 ILE A N 1
ATOM 662 C CA . ILE A 1 89 ? -4.274 -0.874 11.028 1.00 92.62 89 ILE A CA 1
ATOM 663 C C . ILE A 1 89 ? -4.083 -0.405 12.473 1.00 92.62 89 ILE A C 1
ATOM 665 O O . ILE A 1 89 ? -4.769 -0.905 13.370 1.00 92.62 89 ILE A O 1
ATOM 669 N N . ASN A 1 90 ? -3.210 0.574 12.709 1.00 92.50 90 ASN A N 1
ATOM 670 C CA . ASN A 1 90 ? -2.983 1.135 14.042 1.00 92.50 90 ASN A CA 1
ATOM 671 C C . ASN A 1 90 ? -4.247 1.809 14.600 1.00 92.50 90 ASN A C 1
ATOM 673 O O . ASN A 1 90 ? -4.642 1.541 15.739 1.00 92.50 90 ASN A O 1
ATOM 677 N N . ASN A 1 91 ? -4.945 2.601 13.782 1.00 92.12 91 ASN A N 1
ATOM 678 C CA . ASN A 1 91 ? -6.204 3.248 14.165 1.00 92.12 91 ASN A CA 1
ATOM 679 C C . ASN A 1 91 ? -7.308 2.231 14.495 1.00 92.12 91 ASN A C 1
ATOM 681 O O . ASN A 1 91 ? -8.008 2.372 15.504 1.00 92.12 91 ASN A O 1
ATOM 685 N N . LEU A 1 92 ? -7.451 1.183 13.677 1.00 93.19 92 LEU A N 1
ATOM 686 C CA . LEU A 1 92 ? -8.428 0.115 13.902 1.00 93.19 92 LEU A CA 1
ATOM 687 C C . LEU A 1 92 ? -8.087 -0.717 15.140 1.00 93.19 92 LEU A C 1
ATOM 689 O O . LEU A 1 92 ? -8.983 -1.084 15.898 1.00 93.19 92 LEU A O 1
ATOM 693 N N . THR A 1 93 ? -6.805 -0.991 15.374 1.00 95.25 93 THR A N 1
ATOM 694 C CA . THR A 1 93 ? -6.341 -1.737 16.552 1.00 95.25 93 THR A CA 1
ATOM 695 C C . THR A 1 93 ? -6.595 -0.951 17.834 1.00 95.25 93 THR A C 1
ATOM 697 O O . THR A 1 93 ? -7.148 -1.510 18.782 1.00 95.25 93 THR A O 1
ATOM 700 N N . SER A 1 94 ? -6.273 0.346 17.845 1.00 95.00 94 SER A N 1
ATOM 701 C CA . SER A 1 94 ? -6.567 1.248 18.965 1.00 95.00 94 SER A CA 1
ATOM 702 C C . SER A 1 94 ? -8.070 1.311 19.251 1.00 95.00 94 SER A C 1
ATOM 704 O O . SER A 1 94 ? -8.502 1.020 20.364 1.00 95.00 94 SER A O 1
ATOM 706 N N . SER A 1 95 ? -8.884 1.544 18.214 1.00 93.62 95 SER A N 1
ATOM 707 C CA . SER A 1 95 ? -10.349 1.570 18.334 1.00 93.62 95 SER A CA 1
ATOM 708 C C . SER A 1 95 ? -10.903 0.249 18.875 1.00 93.62 95 SER A C 1
ATOM 710 O O . SER A 1 95 ? -11.769 0.239 19.749 1.00 93.62 95 SER A O 1
ATOM 712 N N . ARG A 1 96 ? -10.377 -0.886 18.399 1.00 93.44 96 ARG A N 1
ATOM 713 C CA . ARG A 1 96 ? -10.758 -2.216 18.889 1.00 93.44 96 ARG A CA 1
ATOM 714 C C . ARG A 1 96 ? -10.360 -2.433 20.349 1.00 93.44 96 ARG A C 1
ATOM 716 O O . ARG A 1 96 ? -11.116 -3.089 21.064 1.00 93.44 96 ARG A O 1
ATOM 723 N N . SER A 1 97 ? -9.204 -1.924 20.781 1.00 95.44 97 SER A N 1
ATOM 724 C CA . SER A 1 97 ? -8.797 -1.959 22.191 1.00 95.44 97 SER A CA 1
ATOM 725 C C . SER A 1 97 ? -9.780 -1.166 23.038 1.00 95.44 97 SER A C 1
ATOM 727 O O . SER A 1 97 ? -10.338 -1.718 23.975 1.00 95.44 97 SER A O 1
ATOM 729 N N . THR A 1 98 ? -10.090 0.072 22.646 1.00 94.00 98 THR A N 1
ATOM 730 C CA . THR A 1 98 ? -11.036 0.925 23.377 1.00 94.00 98 THR A CA 1
ATOM 731 C C . THR A 1 98 ? -12.423 0.294 23.496 1.00 94.00 98 THR A C 1
ATOM 733 O O . THR A 1 98 ? -13.005 0.329 24.575 1.00 94.00 98 THR A O 1
ATOM 736 N N . ILE A 1 99 ? -12.944 -0.316 22.423 1.00 90.75 99 ILE A N 1
ATOM 737 C CA . ILE A 1 99 ? -14.239 -1.018 22.467 1.00 90.75 99 ILE A CA 1
ATOM 738 C C . ILE A 1 99 ? -14.176 -2.202 23.440 1.00 90.75 99 ILE A C 1
ATOM 740 O O . ILE A 1 99 ? -15.032 -2.324 24.308 1.00 90.75 99 ILE A O 1
ATOM 744 N N . ARG A 1 100 ? -13.134 -3.042 23.355 1.00 93.25 100 ARG A N 1
ATOM 745 C CA . ARG A 1 1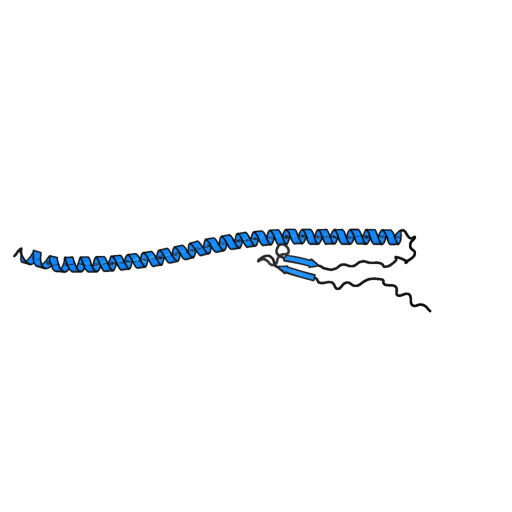00 ? -12.968 -4.172 24.284 1.00 93.25 100 ARG A CA 1
ATOM 746 C C . ARG A 1 100 ? -12.832 -3.727 25.734 1.00 93.25 100 ARG A C 1
ATOM 748 O O . ARG A 1 100 ? -13.406 -4.364 26.611 1.00 93.25 100 ARG A O 1
ATOM 755 N N . ASP A 1 101 ? -12.073 -2.669 25.985 1.00 92.94 101 ASP A N 1
ATOM 756 C CA . ASP A 1 101 ? -11.856 -2.150 27.332 1.00 92.94 101 ASP A CA 1
ATOM 757 C C . ASP A 1 101 ? -13.160 -1.571 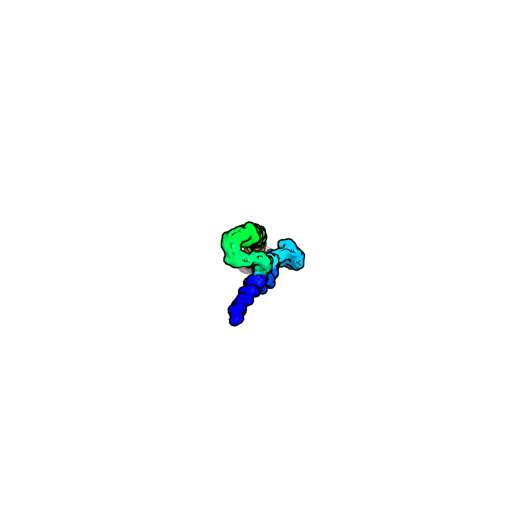27.907 1.00 92.94 101 ASP A C 1
ATOM 759 O O . ASP A 1 101 ? -13.457 -1.791 29.082 1.00 92.94 101 ASP A O 1
ATOM 763 N N . ALA A 1 102 ? -13.983 -0.912 27.080 1.00 90.06 102 ALA A N 1
ATOM 764 C CA . ALA A 1 102 ? -15.315 -0.446 27.466 1.00 90.06 102 ALA A CA 1
ATOM 765 C C . ALA A 1 102 ? -16.267 -1.610 27.797 1.00 90.06 102 ALA A C 1
ATOM 767 O O . ALA A 1 102 ? -16.906 -1.589 28.850 1.00 90.06 102 ALA A O 1
ATOM 768 N N . ASP A 1 103 ? -16.297 -2.656 26.965 1.00 92.06 103 ASP A N 1
ATOM 769 C CA . ASP A 1 103 ? -17.116 -3.852 27.210 1.00 92.06 103 ASP A CA 1
ATOM 770 C C . ASP A 1 103 ? -16.697 -4.560 28.518 1.00 92.06 103 ASP A C 1
ATOM 772 O O . ASP A 1 103 ? -17.535 -4.983 29.319 1.00 92.06 103 ASP A O 1
ATOM 776 N N . ILE A 1 104 ? -15.388 -4.661 28.788 1.00 91.06 104 ILE A N 1
ATOM 777 C CA . ILE A 1 104 ? -14.864 -5.237 30.040 1.00 91.06 104 ILE A CA 1
ATOM 778 C C . ILE A 1 104 ? -15.222 -4.355 31.247 1.00 91.06 104 ILE A C 1
ATOM 780 O O . ILE A 1 104 ? -15.581 -4.874 32.313 1.00 91.06 104 ILE A O 1
ATOM 784 N N . ALA A 1 105 ? -15.148 -3.029 31.110 1.00 91.12 105 ALA A N 1
ATOM 785 C CA . ALA A 1 105 ? -15.549 -2.092 32.158 1.00 91.12 105 ALA A CA 1
ATOM 786 C C . ALA A 1 105 ? -17.046 -2.218 32.500 1.00 91.12 105 ALA A C 1
ATOM 788 O O . ALA A 1 105 ? -17.420 -2.159 33.676 1.00 91.12 105 ALA A O 1
ATOM 789 N N . GLU A 1 106 ? -17.900 -2.460 31.505 1.00 92.56 106 GLU A N 1
ATOM 790 C CA . GLU A 1 106 ? -19.329 -2.690 31.721 1.00 92.56 106 GLU A CA 1
ATOM 791 C C . GLU A 1 106 ? -19.584 -3.996 32.487 1.00 92.56 106 GLU A C 1
ATOM 793 O O . GLU A 1 106 ? -20.239 -3.983 33.534 1.00 92.56 106 GLU A O 1
ATOM 798 N N . VAL A 1 107 ? -19.007 -5.112 32.031 1.00 89.94 107 VAL A N 1
ATOM 799 C CA . VAL A 1 107 ? -19.173 -6.421 32.690 1.00 89.94 107 VAL A CA 1
ATOM 800 C C . VAL A 1 107 ? -18.634 -6.400 34.124 1.00 89.94 107 VAL A C 1
ATOM 802 O O . VAL A 1 107 ? -19.277 -6.918 35.039 1.00 89.94 107 VAL A O 1
ATOM 805 N N . SER A 1 108 ? -17.476 -5.776 34.353 1.00 90.81 108 SER A N 1
ATOM 806 C CA . SER A 1 108 ? -16.896 -5.660 35.698 1.00 90.81 108 SER A CA 1
ATOM 807 C C . SER A 1 108 ? -17.743 -4.784 36.626 1.00 90.81 108 SER A C 1
ATOM 809 O O . SER A 1 108 ? -17.945 -5.153 37.784 1.00 90.81 108 SER A O 1
ATOM 811 N N . SER A 1 109 ? -18.318 -3.689 36.124 1.00 92.62 109 SER A N 1
ATOM 812 C CA . SER A 1 109 ? -19.242 -2.841 36.891 1.00 92.62 109 SER A CA 1
ATOM 813 C C . SER A 1 109 ? -20.515 -3.593 37.278 1.00 92.62 109 SER A C 1
ATOM 815 O O . SER A 1 109 ? -20.937 -3.539 38.435 1.00 92.62 109 SER A O 1
ATOM 817 N N . GLN A 1 110 ? -21.099 -4.348 36.342 1.00 93.06 110 GLN A N 1
ATOM 818 C CA . GLN A 1 110 ? -22.268 -5.191 36.608 1.00 93.06 110 GLN A CA 1
ATOM 819 C C . GLN A 1 110 ? -21.951 -6.298 37.624 1.00 93.06 110 GLN A C 1
ATOM 821 O O . GLN A 1 110 ? -22.756 -6.565 38.519 1.00 93.06 110 GLN A O 1
ATOM 826 N N . TYR A 1 111 ? -20.776 -6.924 37.524 1.00 94.50 111 TYR A N 1
ATOM 827 C CA . TYR A 1 111 ? -20.316 -7.930 38.483 1.00 94.50 111 TYR A CA 1
ATOM 828 C C . TYR A 1 111 ? -20.146 -7.341 39.893 1.00 94.50 111 TYR A C 1
ATOM 830 O O . TYR A 1 111 ? -20.660 -7.900 40.864 1.00 94.50 111 TYR A O 1
ATOM 838 N N . ILE A 1 112 ? -19.498 -6.175 40.013 1.00 93.62 112 ILE A N 1
ATOM 839 C CA . ILE A 1 112 ? -19.330 -5.469 41.293 1.00 93.62 112 ILE A CA 1
ATOM 840 C C . ILE A 1 112 ? -20.692 -5.077 41.874 1.00 93.62 112 ILE A C 1
ATOM 842 O O . ILE A 1 112 ? -20.934 -5.298 43.060 1.00 93.62 112 ILE A O 1
ATOM 846 N N . GLN A 1 113 ? -21.609 -4.549 41.057 1.00 92.88 113 GLN A N 1
ATOM 847 C CA . GLN A 1 113 ? -22.958 -4.196 41.502 1.00 92.88 113 GLN A CA 1
ATOM 848 C C . GLN A 1 113 ? -23.697 -5.414 42.070 1.00 92.88 113 GLN A C 1
ATOM 850 O O . GLN A 1 113 ? -24.283 -5.328 43.149 1.00 92.88 113 GLN A O 1
ATOM 855 N N . GLN A 1 114 ? -23.628 -6.562 41.393 1.00 94.62 114 GLN A N 1
ATOM 856 C CA . GLN A 1 114 ? -24.217 -7.809 41.885 1.00 94.62 114 GLN A CA 1
ATOM 857 C C . GLN A 1 114 ? -23.580 -8.263 43.204 1.00 94.62 114 GLN A C 1
ATOM 859 O O . GLN A 1 114 ? -24.294 -8.666 44.123 1.00 94.62 114 GLN A O 1
ATOM 864 N N . GLN A 1 115 ? -22.258 -8.148 43.339 1.00 91.38 115 GLN A N 1
ATOM 865 C CA . GLN A 1 115 ? -21.560 -8.509 44.571 1.00 91.38 115 GLN A CA 1
ATOM 866 C C . GLN A 1 115 ? -21.928 -7.582 45.743 1.00 91.38 115 GLN A C 1
ATOM 868 O O . GLN A 1 115 ? -22.162 -8.062 46.856 1.00 91.38 115 GLN A O 1
ATOM 873 N N . ILE A 1 116 ? -22.066 -6.276 45.491 1.00 88.94 116 ILE A N 1
ATOM 874 C CA . ILE A 1 116 ? -22.563 -5.304 46.475 1.00 88.94 116 ILE A CA 1
ATOM 875 C C . ILE A 1 116 ? -24.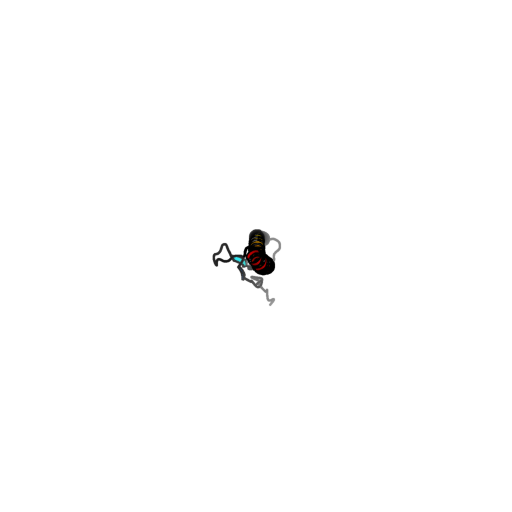000 -5.643 46.877 1.00 88.94 116 ILE A C 1
ATOM 877 O O . ILE A 1 116 ? -24.301 -5.663 48.068 1.00 88.94 116 ILE A O 1
ATOM 881 N N . LEU A 1 117 ? -24.884 -5.958 45.925 1.00 91.06 117 LEU A N 1
ATOM 882 C CA . LEU A 1 117 ? -26.270 -6.337 46.221 1.00 91.06 117 LEU A CA 1
ATOM 883 C C . LEU A 1 117 ? -26.354 -7.603 47.082 1.00 91.06 117 LEU A C 1
ATOM 885 O O . LEU A 1 117 ? -27.175 -7.658 47.997 1.00 91.06 117 LEU A O 1
ATOM 889 N N . GLN A 1 118 ? -25.499 -8.598 46.841 1.00 91.94 118 GLN A N 1
ATOM 890 C CA . GLN A 1 118 ? -25.442 -9.809 47.665 1.00 91.94 118 GLN A CA 1
ATOM 891 C C . GLN A 1 118 ? -24.968 -9.510 49.097 1.00 91.94 118 GLN A C 1
ATOM 893 O O . GLN A 1 118 ? -25.594 -9.966 50.056 1.00 91.94 118 GLN A O 1
ATOM 898 N N . GLN A 1 119 ? -23.919 -8.697 49.268 1.00 89.12 119 GLN A N 1
ATOM 899 C CA . GLN A 1 119 ? -23.437 -8.287 50.596 1.00 89.12 119 GLN A CA 1
ATOM 900 C C . GLN A 1 119 ? -24.442 -7.392 51.334 1.00 89.12 119 GLN A C 1
ATOM 902 O O . GLN A 1 119 ? -24.670 -7.569 52.535 1.00 89.12 119 GLN A O 1
ATOM 907 N N . ALA A 1 120 ? -25.086 -6.465 50.622 1.00 85.00 120 ALA A N 1
ATOM 908 C CA . ALA A 1 120 ? -26.148 -5.624 51.157 1.00 85.00 120 ALA A CA 1
ATOM 909 C C . ALA A 1 120 ? -27.346 -6.474 51.585 1.00 85.00 120 ALA A C 1
ATOM 911 O O . ALA A 1 120 ? -27.832 -6.300 52.693 1.00 85.00 120 ALA A O 1
ATOM 912 N N . SER A 1 121 ? -27.769 -7.449 50.776 1.00 84.31 121 SER A N 1
ATOM 913 C CA . SER A 1 121 ? -28.861 -8.366 51.128 1.00 84.31 121 SER A CA 1
ATOM 914 C C . SER A 1 121 ? -28.540 -9.172 52.388 1.00 84.31 121 SER A C 1
ATOM 916 O O . SER A 1 121 ? -29.372 -9.248 53.285 1.00 84.31 121 SER A O 1
ATOM 918 N N . ALA A 1 122 ? -27.320 -9.703 52.518 1.00 82.62 122 ALA A N 1
ATOM 919 C CA . ALA A 1 122 ? -26.895 -10.412 53.728 1.00 82.62 122 ALA A CA 1
ATOM 920 C C . ALA A 1 122 ? -26.873 -9.499 54.970 1.00 82.62 122 ALA A C 1
ATOM 922 O O . ALA A 1 122 ? -27.360 -9.879 56.037 1.00 82.62 122 ALA A O 1
ATOM 923 N N . THR A 1 123 ? -26.366 -8.272 54.825 1.00 80.00 123 THR A N 1
ATOM 924 C CA . THR A 1 123 ? -26.307 -7.283 55.915 1.00 80.00 123 THR A CA 1
ATOM 925 C C . THR A 1 123 ? -27.706 -6.817 56.319 1.00 80.00 123 THR A C 1
ATOM 927 O O . THR A 1 123 ? -28.008 -6.759 57.511 1.00 80.00 123 THR A O 1
ATOM 930 N N . LEU A 1 124 ? -28.580 -6.548 55.343 1.00 77.50 124 LEU A N 1
ATOM 931 C CA . LEU A 1 124 ? -29.983 -6.176 55.537 1.00 77.50 124 LEU A CA 1
ATOM 932 C C . LEU A 1 124 ? -30.782 -7.313 56.180 1.00 77.50 124 LEU A C 1
ATOM 934 O O . LEU A 1 124 ? -31.572 -7.054 57.080 1.00 77.50 124 LEU A O 1
ATOM 938 N N . MET A 1 125 ? -30.552 -8.573 55.798 1.00 73.25 125 MET A N 1
ATOM 939 C CA . MET A 1 125 ? -31.158 -9.724 56.480 1.00 73.25 125 MET A CA 1
ATOM 940 C C . MET A 1 125 ? -30.689 -9.835 57.936 1.00 73.25 125 MET A C 1
ATOM 942 O O . MET A 1 125 ? -31.494 -10.134 58.819 1.00 73.25 125 MET A O 1
ATOM 946 N N . ALA A 1 126 ? -29.413 -9.570 58.221 1.00 71.25 126 ALA A N 1
ATOM 947 C CA . ALA A 1 126 ? -28.903 -9.564 59.591 1.00 71.25 126 ALA A CA 1
ATOM 948 C C . ALA A 1 126 ? -29.497 -8.414 60.429 1.00 71.25 126 ALA A C 1
ATOM 950 O O . ALA A 1 126 ? -29.857 -8.627 61.587 1.00 71.25 126 ALA A O 1
ATOM 951 N N . THR A 1 127 ? -29.672 -7.221 59.846 1.00 67.81 127 THR A N 1
ATOM 952 C CA . THR A 1 127 ? -30.311 -6.078 60.530 1.00 67.81 127 THR A CA 1
ATOM 953 C C . THR A 1 127 ? -31.816 -6.281 60.711 1.00 67.81 127 THR A C 1
ATOM 955 O O . THR A 1 127 ? -32.337 -6.018 61.794 1.00 67.81 127 THR A O 1
ATOM 958 N N . ALA A 1 128 ? -32.512 -6.830 59.712 1.00 69.38 128 ALA A N 1
ATOM 959 C CA . ALA A 1 128 ? -33.939 -7.146 59.788 1.00 69.38 128 ALA A CA 1
ATOM 960 C C . ALA A 1 128 ? -34.263 -8.213 60.847 1.00 69.38 128 ALA A C 1
ATOM 962 O O . ALA A 1 128 ? -35.343 -8.177 61.424 1.00 69.38 128 ALA A O 1
ATOM 963 N N . ASN A 1 129 ? -33.335 -9.130 61.146 1.00 61.38 129 ASN A N 1
ATOM 964 C CA . ASN A 1 129 ? -33.501 -10.104 62.231 1.00 61.38 129 ASN A CA 1
ATOM 965 C C . ASN A 1 129 ? -33.207 -9.528 63.629 1.00 61.38 129 ASN A C 1
ATOM 967 O O . ASN A 1 129 ? -33.711 -10.056 64.617 1.00 61.38 129 ASN A O 1
ATOM 971 N N . GLN A 1 130 ? -32.418 -8.455 63.744 1.00 64.69 130 GLN A N 1
ATOM 972 C CA . GLN A 1 130 ? -32.096 -7.828 65.037 1.00 64.69 130 GLN A CA 1
ATOM 973 C C . GLN A 1 130 ? -33.108 -6.749 65.447 1.00 64.69 130 GLN A C 1
ATOM 975 O O . GLN A 1 130 ? -33.355 -6.549 66.637 1.00 64.69 130 GLN A O 1
ATOM 980 N N . MET A 1 131 ? -33.747 -6.092 64.477 1.00 61.94 131 MET A N 1
ATOM 981 C CA . MET A 1 131 ? -34.744 -5.044 64.721 1.00 61.94 131 MET A CA 1
ATOM 982 C C . MET A 1 131 ? -35.963 -5.495 65.568 1.00 61.94 131 MET A C 1
ATOM 984 O O . MET A 1 131 ? -36.377 -4.735 66.445 1.00 61.94 131 MET A O 1
ATOM 988 N N . PRO A 1 132 ? -36.522 -6.715 65.406 1.00 59.44 132 PRO A N 1
ATOM 989 C CA . PRO A 1 132 ? -37.654 -7.192 66.206 1.00 59.44 132 PRO A CA 1
ATOM 990 C C . PRO A 1 132 ? -37.301 -7.456 67.678 1.00 59.44 132 PRO A C 1
ATOM 992 O O . PRO A 1 132 ? -38.142 -7.268 68.552 1.00 59.44 132 PRO A O 1
ATOM 995 N N . ALA A 1 133 ? -36.060 -7.865 67.973 1.00 59.53 133 ALA A N 1
ATOM 996 C CA . ALA A 1 133 ? -35.627 -8.180 69.337 1.00 59.53 133 ALA A CA 1
ATOM 997 C C . ALA A 1 133 ? -35.501 -6.926 70.221 1.00 59.53 133 ALA A C 1
ATOM 999 O O . ALA A 1 133 ? -35.774 -6.984 71.417 1.00 59.53 133 ALA A O 1
ATOM 1000 N N . ILE A 1 134 ? -35.137 -5.786 69.625 1.00 59.12 134 ILE A N 1
ATOM 1001 C CA . ILE A 1 134 ? -35.071 -4.488 70.313 1.00 59.12 134 ILE A CA 1
ATOM 1002 C C . ILE A 1 134 ? -36.484 -3.957 70.589 1.00 59.12 134 ILE A C 1
ATOM 1004 O O . ILE A 1 134 ? -36.741 -3.409 71.658 1.00 59.12 134 ILE A O 1
ATOM 1008 N N . ALA A 1 135 ? -37.424 -4.174 69.663 1.00 56.19 135 ALA A N 1
ATOM 1009 C CA . ALA A 1 135 ? -38.820 -3.787 69.854 1.00 56.19 135 ALA A CA 1
ATOM 1010 C C . ALA A 1 135 ? -39.507 -4.577 70.986 1.00 56.19 135 ALA A C 1
ATOM 1012 O O . ALA A 1 135 ? -40.293 -3.996 71.725 1.00 56.19 135 ALA A O 1
ATOM 1013 N N . LEU A 1 136 ? -39.175 -5.862 71.181 1.00 57.50 136 LEU A N 1
ATOM 1014 C CA . LEU A 1 136 ? -39.699 -6.663 72.300 1.00 57.50 136 LEU A CA 1
ATOM 1015 C C . LEU A 1 136 ? -39.127 -6.289 73.681 1.00 57.50 136 LEU A C 1
ATOM 1017 O O . LEU A 1 136 ? -39.670 -6.738 74.682 1.00 57.50 136 LEU A O 1
ATOM 1021 N N . GLN A 1 137 ? -38.047 -5.505 73.758 1.00 56.94 137 GLN A N 1
ATOM 1022 C CA . GLN A 1 137 ? -37.528 -4.977 75.031 1.00 56.94 137 GLN A CA 1
ATOM 1023 C C . GLN A 1 137 ? -38.167 -3.635 75.427 1.00 56.94 137 GLN A C 1
ATOM 1025 O O . GLN A 1 137 ? -37.916 -3.140 76.524 1.00 56.94 137 GLN A O 1
ATOM 1030 N N . LEU A 1 138 ? -38.964 -3.032 74.537 1.00 51.19 138 LEU A N 1
ATOM 1031 C CA . LEU A 1 138 ? -39.613 -1.727 74.725 1.00 51.19 138 LEU A CA 1
ATOM 1032 C C . LEU A 1 138 ? -41.111 -1.831 75.093 1.00 51.19 138 LEU A C 1
ATOM 1034 O O . LEU A 1 138 ? -41.806 -0.815 75.090 1.00 51.19 138 LEU A O 1
ATOM 1038 N N . ILE A 1 139 ? -41.596 -3.031 75.423 1.00 52.94 139 ILE A N 1
ATOM 1039 C CA . ILE A 1 139 ? -42.947 -3.353 75.927 1.00 52.94 139 ILE A CA 1
ATOM 1040 C C . ILE A 1 139 ? -42.824 -4.184 77.200 1.00 52.94 139 ILE A C 1
ATOM 1042 O O . ILE A 1 139 ? -43.664 -3.972 78.101 1.00 52.94 139 ILE A O 1
#

pLDDT: mean 78.15, std 14.14, range [36.0, 95.44]

Solvent-accessible surface area (backbone atoms only — not comparable to full-atom values): 8227 Å² total; per-residue (Å²): 134,83,84,79,81,80,70,53,57,70,86,58,86,61,52,74,50,75,46,78,70,49,97,55,94,48,76,90,26,42,47,77,45,68,55,73,59,83,61,78,50,69,87,55,68,93,58,96,82,46,72,57,54,56,50,48,51,54,52,50,51,52,53,49,51,53,51,52,51,53,51,50,56,49,49,54,52,52,53,53,42,49,53,54,49,52,55,49,51,51,53,52,52,51,52,51,49,53,52,51,52,50,55,49,52,49,54,50,50,54,51,50,50,52,52,49,51,53,54,47,51,55,51,48,52,55,48,62,66,48,54,60,61,59,56,66,73,76,112

Mean predicted aligned error: 14.54 Å

Radius of gyration: 39.77 Å; Cα contacts (8 Å, |Δi|>4): 68; chains: 1; bounding box: 72×26×128 Å

Secondary structure (DSSP, 8-state):
--------B------EEEEE-SSS-SGGGEEEEE-----B-TT--S-TT-HHHHHHHHHHHHHHHHHHHHHHHHHHHHHHHHHHHHHHHHHHHHHHHHHHHHHHHHHHHHHHHHHHHHHHHHHHHHHHHHHHHHHTT--